Protein 2O30 (pdb70)

Structure (mmCIF, N/CA/C/O backbone):
data_2O30
#
_entry.id   2O30
#
_cell.length_a   30.980
_cell.length_b   44.171
_cell.length_c   67.721
_cell.angle_alpha   90.00
_cell.angle_beta   90.08
_cell.angle_gamma   90.00
#
_symmetry.space_group_name_H-M   'P 1 21 1'
#
loop_
_entity.id
_entity.type
_entity.pdbx_description
1 polymer 'NUCLEAR MOVEMENT PROTEIN'
2 non-polymer 2,3-DIHYDROXY-1,4-DITHIOBUTANE
3 water water
#
loop_
_atom_site.group_PDB
_atom_site.id
_atom_site.type_symbol
_atom_site.label_atom_id
_atom_site.label_alt_id
_atom_site.label_comp_id
_atom_site.label_asym_id
_atom_site.label_entity_id
_atom_site.label_seq_id
_atom_site.pdbx_PDB_ins_code
_atom_site.Cartn_x
_atom_site.Cartn_y
_atom_site.Cartn_z
_atom_site.occupancy
_atom_site.B_iso_or_equiv
_atom_site.auth_seq_id
_atom_site.auth_comp_id
_atom_site.auth_asym_id
_atom_site.auth_atom_id
_atom_site.pdbx_PDB_model_num
ATOM 1 N N . ALA A 1 5 ? 6.847 3.344 28.885 1.00 30.12 5 ALA A N 1
ATOM 2 C CA . ALA A 1 5 ? 7.390 2.414 29.943 1.00 29.27 5 ALA A CA 1
ATOM 3 C C . ALA A 1 5 ? 7.831 3.207 31.169 1.00 28.89 5 ALA A C 1
ATOM 4 O O . ALA A 1 5 ? 8.603 4.157 31.048 1.00 29.61 5 ALA A O 1
ATOM 6 N N . LYS A 1 6 ? 7.328 2.825 32.343 1.00 26.57 6 LYS A N 1
ATOM 7 C CA . LYS A 1 6 ? 7.615 3.574 33.572 1.00 25.35 6 LYS A CA 1
ATOM 8 C C . LYS A 1 6 ? 8.760 2.941 34.374 1.00 24.51 6 LYS A C 1
ATOM 9 O O . LYS A 1 6 ? 9.308 3.571 35.283 1.00 23.12 6 LYS A O 1
ATOM 15 N N . TYR A 1 7 ? 9.128 1.705 34.023 1.00 23.12 7 TYR A N 1
ATOM 16 C CA . TYR A 1 7 ? 10.213 0.989 34.721 1.00 22.01 7 TYR A CA 1
ATOM 17 C C . TYR A 1 7 ? 10.783 -0.076 33.791 1.00 21.25 7 TYR A C 1
ATOM 18 O O . TYR A 1 7 ? 10.206 -0.358 32.740 1.00 21.29 7 TYR A O 1
ATOM 27 N N . THR A 1 8 ? 11.926 -0.623 34.178 1.00 20.57 8 THR A N 1
ATOM 28 C CA . THR A 1 8 ? 12.442 -1.842 33.541 1.00 20.07 8 THR A CA 1
ATOM 29 C C . THR A 1 8 ? 12.720 -2.846 34.627 1.00 19.43 8 THR A C 1
ATOM 30 O O . THR A 1 8 ? 12.725 -2.522 35.807 1.00 18.45 8 THR A O 1
ATOM 34 N N . TRP A 1 9 ? 12.958 -4.087 34.231 1.00 19.88 9 TRP A N 1
ATOM 35 C CA . TRP A 1 9 ? 13.293 -5.067 35.238 1.00 19.67 9 TRP A CA 1
ATOM 36 C C . TRP A 1 9 ? 14.187 -6.140 34.640 1.00 20.81 9 TRP A C 1
ATOM 37 O O . TRP A 1 9 ? 14.258 -6.303 33.418 1.00 20.16 9 TRP A O 1
ATOM 48 N N . ASP A 1 10 ? 14.843 -6.874 35.525 1.00 20.37 10 ASP A N 1
ATOM 49 C CA . ASP A 1 10 ? 15.691 -7.994 35.121 1.00 21.69 10 ASP A CA 1
ATOM 50 C C . ASP A 1 10 ? 15.700 -8.991 36.263 1.00 21.43 10 ASP A C 1
ATOM 51 O O . ASP A 1 10 ? 15.074 -8.764 37.294 1.00 20.27 10 ASP A O 1
ATOM 56 N N . GLN A 1 11 ? 16.381 -10.115 36.057 1.00 21.82 11 GLN A N 1
ATOM 57 C CA . GLN A 1 11 ? 16.320 -11.184 37.050 1.00 22.40 11 GLN A CA 1
ATOM 58 C C . GLN A 1 11 ? 17.601 -12.012 37.088 1.00 23.10 11 GLN A C 1
ATOM 59 O O . GLN A 1 11 ? 18.305 -12.136 36.077 1.00 24.15 11 GLN A O 1
ATOM 65 N N . GLU A 1 12 ? 17.884 -12.533 38.274 1.00 23.62 12 GLU A N 1
ATOM 66 C CA . GLU A 1 12 ? 18.833 -13.616 38.489 1.00 24.74 12 GLU A CA 1
ATOM 67 C C . GLU A 1 12 ? 17.961 -14.815 38.796 1.00 23.66 12 GLU A C 1
ATOM 68 O O . GLU A 1 12 ? 16.753 -14.675 39.028 1.00 22.95 12 GLU A O 1
ATOM 74 N N . LEU A 1 13 ? 18.556 -16.005 38.853 1.00 24.13 13 LEU A N 1
ATOM 75 C CA . LEU A 1 13 ? 17.735 -17.177 39.193 1.00 24.11 13 LEU A CA 1
ATOM 76 C C . LEU A 1 13 ? 16.926 -17.006 40.480 1.00 23.58 13 LEU A C 1
ATOM 77 O O . LEU A 1 13 ? 15.786 -17.447 40.555 1.00 23.82 13 LEU A O 1
ATOM 82 N N . ASN A 1 14 ? 17.494 -16.303 41.464 1.00 23.83 14 ASN A N 1
ATOM 83 C CA . ASN A 1 14 ? 16.888 -16.168 42.779 1.00 23.80 14 ASN A CA 1
ATOM 84 C C . ASN A 1 14 ? 16.423 -14.743 43.136 1.00 23.47 14 ASN A C 1
ATOM 85 O O . ASN A 1 14 ? 16.009 -14.517 44.266 1.00 23.41 14 ASN A O 1
ATOM 90 N N . GLU A 1 15 ? 16.475 -13.810 42.177 1.00 22.88 15 GLU A N 1
ATOM 91 C CA . GLU A 1 15 ? 16.234 -12.380 42.507 1.00 23.14 15 GLU A CA 1
ATOM 92 C C . GLU A 1 15 ? 15.539 -11.633 41.370 1.00 21.28 15 GLU A C 1
ATOM 93 O O . GLU A 1 15 ? 15.720 -11.944 40.185 1.00 19.88 15 GLU A O 1
ATOM 99 N N . ILE A 1 16 ? 14.732 -10.650 41.754 1.00 19.61 16 ILE A N 1
ATOM 100 C CA . ILE A 1 16 ? 14.097 -9.742 40.795 1.00 19.43 16 ILE A CA 1
ATOM 101 C C . ILE A 1 16 ? 14.678 -8.334 41.043 1.00 19.44 16 ILE A C 1
ATOM 102 O O . ILE A 1 16 ? 14.803 -7.947 42.191 1.00 19.14 16 ILE A O 1
ATOM 107 N N . ASN A 1 17 ? 15.016 -7.614 39.966 1.00 19.29 17 ASN A N 1
ATOM 108 C CA . ASN A 1 17 ? 15.504 -6.232 40.050 1.00 20.00 17 ASN A CA 1
ATOM 109 C C . ASN A 1 17 ? 14.610 -5.336 39.217 1.00 19.75 17 ASN A C 1
ATOM 110 O O . ASN A 1 17 ? 14.258 -5.688 38.085 1.00 18.92 17 ASN A O 1
ATOM 115 N N . ILE A 1 18 ? 14.224 -4.191 39.782 1.00 18.82 18 ILE A N 1
ATOM 116 C CA . ILE A 1 18 ? 13.369 -3.235 39.068 1.00 19.18 18 ILE A CA 1
ATOM 117 C C . ILE A 1 18 ? 14.095 -1.889 39.097 1.00 19.19 18 ILE A C 1
ATOM 118 O O . ILE A 1 18 ? 14.687 -1.539 40.113 1.00 18.34 1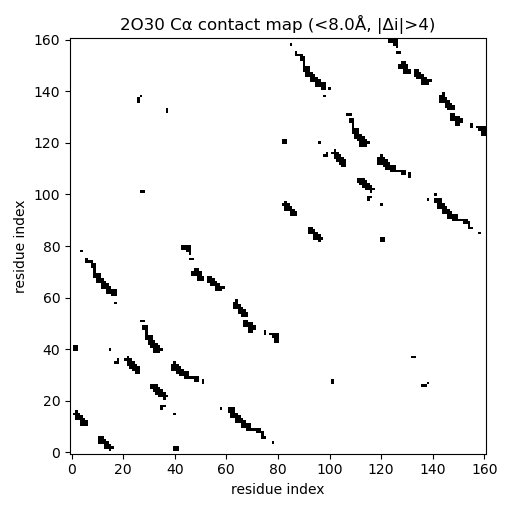8 ILE A O 1
ATOM 123 N N . GLN A 1 19 ? 14.070 -1.197 37.969 1.00 18.35 19 GLN A N 1
ATOM 124 C CA . GLN A 1 19 ? 14.719 0.127 37.857 1.00 19.55 19 GLN A CA 1
ATOM 125 C C . GLN A 1 19 ? 13.729 1.153 37.335 1.00 19.28 19 GLN A C 1
ATOM 126 O O . GLN A 1 19 ? 12.876 0.857 36.487 1.00 19.12 19 GLN A O 1
ATOM 132 N N . PHE A 1 20 ? 13.829 2.382 37.841 1.00 18.82 20 PHE A N 1
ATOM 133 C CA . PHE A 1 20 ? 13.014 3.466 37.291 1.00 19.62 20 PHE A CA 1
ATOM 134 C C . PHE A 1 20 ? 13.711 4.785 37.590 1.00 19.60 20 PHE A C 1
ATOM 135 O O . PHE A 1 20 ? 14.521 4.854 38.507 1.00 19.76 20 PHE A O 1
ATOM 143 N N . PRO A 1 21 ? 13.426 5.825 36.778 1.00 20.73 21 PRO A N 1
ATOM 144 C CA . PRO A 1 21 ? 14.138 7.096 36.943 1.00 21.92 21 PRO A CA 1
ATOM 145 C C . PRO A 1 21 ? 13.577 7.972 38.063 1.00 23.53 21 PRO A C 1
ATOM 146 O O . PRO A 1 21 ? 12.366 7.950 38.307 1.00 23.75 21 PRO A O 1
ATOM 150 N N . VAL A 1 22 ? 14.460 8.711 38.744 1.00 25.69 22 VAL A N 1
ATOM 151 C CA . VAL A 1 22 ? 14.055 9.564 39.877 1.00 29.86 22 VAL A CA 1
ATOM 152 C C . VAL A 1 22 ? 13.480 10.843 39.311 1.00 32.08 22 VAL A C 1
ATOM 153 O O . VAL A 1 22 ? 14.109 11.438 38.435 1.00 32.80 22 VAL A O 1
ATOM 157 N N . THR A 1 23 ? 12.326 11.262 39.844 1.00 34.92 23 THR A N 1
ATOM 158 C CA . THR A 1 23 ? 11.589 12.489 39.452 1.00 37.73 23 THR A CA 1
ATOM 159 C C . THR A 1 23 ? 11.528 12.705 37.940 1.00 38.95 23 THR A C 1
ATOM 160 O O . THR A 1 23 ? 12.562 12.708 37.254 1.00 40.79 23 THR A O 1
ATOM 164 N N . ASP A 1 27 ? 13.307 14.440 46.670 1.00 54.39 27 ASP A N 1
ATOM 165 C CA . ASP A 1 27 ? 13.495 14.268 48.107 1.00 53.85 27 ASP A CA 1
ATOM 166 C C . ASP A 1 27 ? 12.221 14.564 48.895 1.00 53.03 27 ASP A C 1
ATOM 167 O O . ASP A 1 27 ? 11.398 15.373 48.461 1.00 53.24 27 ASP A O 1
ATOM 172 N N . SER A 1 28 ? 12.029 13.897 50.034 1.00 51.75 28 SER A N 1
ATOM 173 C CA . SER A 1 28 ? 12.813 12.732 50.458 1.00 49.96 28 SER A CA 1
ATOM 174 C C . SER A 1 28 ? 11.807 11.650 50.862 1.00 48.80 28 SER A C 1
ATOM 175 O O . SER A 1 28 ? 12.165 10.606 51.419 1.00 48.76 28 SER A O 1
ATOM 178 N N . SER A 1 29 ? 10.539 11.949 50.585 1.00 46.57 29 SER A N 1
ATOM 179 C CA . SER A 1 29 ? 9.422 11.028 50.742 1.00 44.81 29 SER A CA 1
ATOM 180 C C . SER A 1 29 ? 8.796 10.805 49.363 1.00 42.67 29 SER A C 1
ATOM 181 O O . SER A 1 29 ? 7.661 10.319 49.238 1.00 42.76 29 SER A O 1
ATOM 184 N N . ALA A 1 30 ? 9.559 11.160 48.330 1.00 39.49 30 ALA A N 1
ATOM 185 C CA . ALA A 1 30 ? 9.124 11.036 46.952 1.00 36.31 30 ALA A CA 1
ATOM 186 C C . ALA A 1 30 ? 8.936 9.573 46.551 1.00 34.13 30 ALA A C 1
ATOM 187 O O . ALA A 1 30 ? 8.015 9.266 45.807 1.00 33.69 30 ALA A O 1
ATOM 189 N N . ILE A 1 31 ? 9.804 8.694 47.043 1.00 31.63 31 ILE A N 1
ATOM 190 C CA . ILE A 1 31 ? 9.804 7.290 46.621 1.00 29.90 31 ILE A CA 1
ATOM 191 C C . ILE A 1 31 ? 9.050 6.449 47.636 1.00 28.53 31 ILE A C 1
ATOM 192 O O . ILE A 1 31 ? 9.460 6.333 48.790 1.00 28.64 31 ILE A O 1
ATOM 197 N N . LYS A 1 32 ? 7.935 5.876 47.198 1.00 26.18 32 LYS A N 1
ATOM 198 C CA . LYS A 1 32 ? 7.110 5.065 48.077 1.00 26.10 32 LYS A CA 1
ATOM 199 C C . LYS A 1 32 ? 7.011 3.660 47.501 1.00 25.41 32 LYS A C 1
ATOM 200 O O . LYS A 1 32 ? 6.544 3.492 46.392 1.00 25.99 32 LYS A O 1
ATOM 206 N N . ILE A 1 33 ? 7.458 2.666 48.264 1.00 25.34 33 ILE A N 1
ATOM 207 C CA . ILE A 1 33 ? 7.466 1.264 47.800 1.00 25.74 33 ILE A CA 1
ATOM 208 C C . ILE A 1 33 ? 6.841 0.386 48.889 1.00 25.61 33 ILE A C 1
ATOM 209 O O . ILE A 1 33 ? 7.242 0.453 50.057 1.00 25.68 33 ILE A O 1
ATOM 214 N N . ARG A 1 34 ? 5.842 -0.402 48.505 1.00 24.70 34 ARG A N 1
ATOM 215 C CA . ARG A 1 34 ? 5.196 -1.360 49.414 1.00 24.94 34 ARG A CA 1
ATOM 216 C C . ARG A 1 34 ? 4.984 -2.688 48.684 1.00 25.11 34 ARG A C 1
ATOM 217 O O . ARG A 1 34 ? 4.470 -2.694 47.574 1.00 24.28 34 ARG A O 1
ATOM 233 N N . VAL A 1 36 ? 3.081 -6.380 49.738 1.00 26.49 36 VAL A N 1
ATOM 234 C CA . VAL A 1 36 ? 2.358 -7.235 50.676 1.00 27.47 36 VAL A CA 1
ATOM 235 C C . VAL A 1 36 ? 1.948 -8.481 49.898 1.00 27.07 36 VAL A C 1
ATOM 236 O O . VAL A 1 36 ? 1.190 -8.392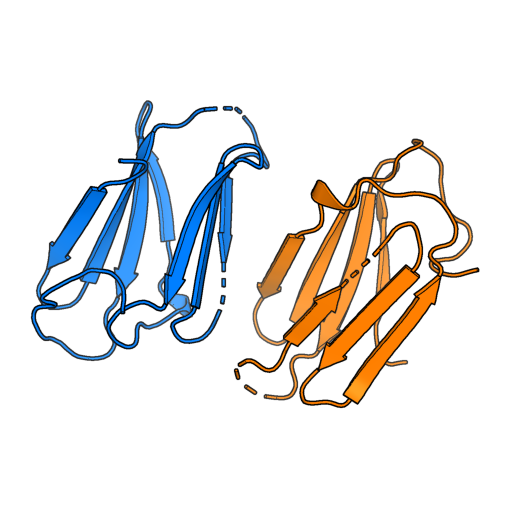 48.918 1.00 26.35 36 VAL A O 1
ATOM 240 N N . GLY A 1 37 ? 2.444 -9.627 50.342 1.00 27.07 37 GLY A N 1
ATOM 241 C CA . GLY A 1 37 ? 2.285 -10.859 49.571 1.00 28.02 37 GLY A CA 1
ATOM 242 C C . GLY A 1 37 ? 2.951 -10.654 48.218 1.00 28.42 37 GLY A C 1
ATOM 243 O O . GLY A 1 37 ? 4.147 -10.335 48.151 1.00 28.74 37 GLY A O 1
ATOM 244 N N . LYS A 1 38 ? 2.173 -10.808 47.147 1.00 28.37 38 LYS A N 1
ATOM 245 C CA . LYS A 1 38 ? 2.683 -10.599 45.785 1.00 28.68 38 LYS A CA 1
ATOM 246 C C . LYS A 1 38 ? 2.331 -9.225 45.243 1.00 28.84 38 LYS A C 1
ATOM 247 O O . LYS A 1 38 ? 2.795 -8.854 44.169 1.00 28.12 38 LYS A O 1
ATOM 253 N N . LYS A 1 39 ? 1.504 -8.485 45.987 1.00 28.99 39 LYS A N 1
ATOM 254 C CA . LYS A 1 39 ? 1.034 -7.158 45.590 1.00 29.24 39 LYS A CA 1
ATOM 255 C C . LYS A 1 39 ? 2.171 -6.162 45.727 1.00 28.16 39 LYS A C 1
ATOM 256 O O . LYS A 1 39 ? 2.848 -6.112 46.748 1.00 27.77 39 LYS A O 1
ATOM 262 N N . ILE A 1 40 ? 2.387 -5.375 44.686 1.00 27.28 40 ILE A N 1
ATOM 263 C CA . ILE A 1 40 ? 3.468 -4.410 44.686 1.00 27.02 40 ILE A CA 1
ATOM 264 C C . ILE A 1 40 ? 2.926 -3.039 44.259 1.00 26.38 40 ILE A C 1
ATOM 265 O O . ILE A 1 40 ? 2.162 -2.921 43.312 1.00 25.70 40 ILE A O 1
ATOM 270 N N . CYS A 1 41 ? 3.302 -2.020 45.021 1.00 26.71 41 CYS A N 1
ATOM 271 C CA . CYS A 1 41 ? 2.955 -0.637 44.729 1.00 26.49 41 CYS A CA 1
ATOM 272 C C . CYS A 1 41 ? 4.233 0.187 44.801 1.00 25.76 41 CYS A C 1
ATOM 273 O O . CYS A 1 41 ? 4.914 0.193 45.830 1.00 25.24 41 CYS A O 1
ATOM 276 N N . VAL A 1 42 ? 4.571 0.861 43.705 1.00 24.70 42 VAL A N 1
ATOM 277 C CA . VAL A 1 42 ? 5.727 1.754 43.674 1.00 24.99 42 VAL A CA 1
ATOM 278 C C . VAL A 1 42 ? 5.234 3.099 43.155 1.00 24.87 42 VAL A C 1
ATOM 279 O O . VAL A 1 42 ? 4.645 3.176 42.088 1.00 23.23 42 VAL A O 1
ATOM 283 N N . LYS A 1 43 ? 5.469 4.148 43.923 1.00 25.33 43 LYS A N 1
ATOM 284 C CA . LYS A 1 43 ? 5.082 5.485 43.484 1.00 26.55 43 LYS A CA 1
ATOM 285 C C . LYS A 1 43 ? 6.272 6.419 43.536 1.00 26.95 43 LYS A C 1
ATOM 286 O O . LYS A 1 43 ? 7.159 6.251 44.353 1.00 25.94 43 LYS A O 1
ATOM 292 N N . ASN A 1 44 ? 6.289 7.395 42.640 1.00 27.95 44 ASN A N 1
ATOM 293 C CA . ASN A 1 44 ? 7.371 8.352 42.600 1.00 30.20 44 ASN A CA 1
ATOM 294 C C . ASN A 1 44 ? 6.740 9.733 42.509 1.00 31.52 44 ASN A C 1
ATOM 295 O O . ASN A 1 44 ? 6.094 10.053 41.510 1.00 31.95 44 ASN A O 1
ATOM 300 N N . GLN A 1 45 ? 6.890 10.512 43.580 1.00 33.51 45 GLN A N 1
ATOM 301 C CA . GLN A 1 45 ? 6.254 11.823 43.696 1.00 35.10 45 GLN A CA 1
ATOM 302 C C . GLN A 1 45 ? 4.758 11.726 43.427 1.00 34.91 45 GLN A C 1
ATOM 303 O O . GLN A 1 45 ? 4.205 12.546 42.692 1.00 36.09 45 GLN A O 1
ATOM 309 N N . GLY A 1 46 ? 4.115 10.709 43.992 1.00 34.86 46 GLY A N 1
ATOM 310 C CA . GLY A 1 46 ? 2.681 10.508 43.804 1.00 35.10 46 GLY A CA 1
ATOM 311 C C . GLY A 1 46 ? 2.259 9.818 42.512 1.00 34.85 46 GLY A C 1
ATOM 312 O O . GLY A 1 46 ? 1.137 9.319 42.430 1.00 35.70 46 GLY A O 1
ATOM 313 N N . GLU A 1 47 ? 3.140 9.788 41.508 1.00 34.28 47 GLU A N 1
ATOM 314 C CA . GLU A 1 47 ? 2.870 9.106 40.234 1.00 34.36 47 GLU A CA 1
ATOM 315 C C . GLU A 1 47 ? 3.121 7.600 40.374 1.00 32.61 47 GLU A C 1
ATOM 316 O O . GLU A 1 47 ? 4.155 7.188 40.895 1.00 31.60 47 GLU A O 1
ATOM 322 N N . ILE A 1 48 ? 2.168 6.790 39.932 1.00 31.28 48 ILE A N 1
ATOM 323 C CA . ILE A 1 48 ? 2.336 5.344 40.016 1.00 30.80 48 ILE A CA 1
ATOM 324 C C . ILE A 1 48 ? 3.396 4.895 39.006 1.00 29.71 48 ILE A C 1
ATOM 325 O O . ILE A 1 48 ? 3.347 5.258 37.822 1.00 29.62 48 ILE A O 1
ATOM 330 N N . VAL A 1 49 ? 4.370 4.133 39.499 1.00 28.05 49 VAL A N 1
ATOM 331 C CA . VAL A 1 49 ? 5.369 3.489 38.661 1.00 26.91 49 VAL A CA 1
ATOM 332 C C . VAL A 1 49 ? 4.885 2.063 38.382 1.00 27.09 49 VAL A C 1
ATOM 333 O O . VAL A 1 49 ? 4.840 1.633 37.222 1.00 26.93 49 VAL A O 1
ATOM 337 N N . ILE A 1 50 ? 4.559 1.331 39.450 1.00 26.40 50 ILE A N 1
ATOM 338 C CA . ILE A 1 50 ? 3.975 -0.015 39.336 1.00 27.27 50 ILE A CA 1
ATOM 339 C C . ILE A 1 50 ? 2.840 -0.159 40.333 1.00 27.81 50 ILE A C 1
ATOM 340 O O . ILE A 1 50 ? 2.948 0.294 41.477 1.00 27.56 50 ILE A O 1
ATOM 345 N N . ASP A 1 51 ? 1.768 -0.812 39.896 1.00 28.97 51 ASP A N 1
ATOM 346 C CA . ASP A 1 51 ? 0.648 -1.156 40.751 1.00 29.90 51 ASP A CA 1
ATOM 347 C C . ASP A 1 51 ? 0.118 -2.481 40.226 1.00 30.22 51 ASP A C 1
ATOM 348 O O . ASP A 1 51 ? -0.680 -2.502 39.288 1.00 30.64 51 ASP A O 1
ATOM 353 N N . GLY A 1 52 ? 0.579 -3.576 40.802 1.00 29.81 52 GLY A N 1
ATOM 354 C CA . GLY A 1 52 ? 0.161 -4.880 40.302 1.00 30.28 52 GLY A CA 1
ATOM 355 C C . GLY A 1 52 ? 0.505 -6.014 41.222 1.00 30.42 52 GLY A C 1
ATOM 356 O O . GLY A 1 52 ? 0.671 -5.831 42.430 1.00 30.19 52 GLY A O 1
ATOM 357 N N . GLU A 1 53 ? 0.607 -7.205 40.640 1.00 29.89 53 GLU A N 1
ATOM 358 C CA . GLU A 1 53 ? 0.896 -8.395 41.398 1.00 29.80 53 GLU A CA 1
ATOM 359 C C . GLU A 1 53 ? 2.051 -9.089 40.711 1.00 28.62 53 GLU A C 1
ATOM 360 O O . GLU A 1 53 ? 2.013 -9.291 39.499 1.00 27.75 53 GLU A O 1
ATOM 366 N N . LEU A 1 54 ? 3.077 -9.430 41.485 1.00 27.38 54 LEU A N 1
ATOM 367 C CA . LEU A 1 54 ? 4.258 -10.083 40.946 1.00 26.78 54 LEU A CA 1
ATOM 368 C C . LEU A 1 54 ? 3.854 -11.469 40.457 1.00 26.52 54 LEU A C 1
ATOM 369 O O . LEU A 1 54 ? 2.923 -12.060 40.996 1.00 26.98 54 LEU A O 1
ATOM 374 N N . LEU A 1 55 ? 4.554 -11.973 39.448 1.00 25.67 55 LEU A N 1
ATOM 375 C CA . LEU A 1 55 ? 4.208 -13.269 38.856 1.00 26.21 55 LEU A CA 1
ATOM 376 C C . LEU A 1 55 ? 4.281 -14.427 39.859 1.00 26.72 55 LEU A C 1
ATOM 377 O O . LEU A 1 55 ? 3.422 -15.337 39.846 1.00 27.37 55 LEU A O 1
ATOM 382 N N . HIS A 1 56 ? 5.306 -14.418 40.709 1.00 27.08 56 HIS A N 1
ATOM 383 C CA . HIS A 1 56 ? 5.486 -15.447 41.735 1.00 27.60 56 HIS A CA 1
ATOM 384 C C . HIS A 1 56 ? 5.854 -14.820 43.075 1.00 27.70 56 HIS A C 1
ATOM 385 O O . HIS A 1 56 ? 6.133 -13.614 43.162 1.00 27.11 56 HIS A O 1
ATOM 392 N N . GLU A 1 57 ? 5.876 -15.652 44.109 1.00 28.12 57 GLU A N 1
ATOM 393 C CA . GLU A 1 57 ? 6.158 -15.199 45.460 1.00 28.96 57 GLU A CA 1
ATOM 394 C C . GLU A 1 57 ? 7.596 -14.727 45.667 1.00 27.49 57 GLU A C 1
ATOM 395 O O . GLU A 1 57 ? 8.559 -15.275 45.102 1.00 26.55 57 GLU A O 1
ATOM 401 N N . VAL A 1 58 ? 7.721 -13.659 46.462 1.00 27.47 58 VAL A N 1
ATOM 402 C CA . VAL A 1 58 ? 9.032 -13.168 46.877 1.00 26.58 58 VAL A CA 1
ATOM 403 C C . VAL A 1 58 ? 9.126 -13.097 48.400 1.00 26.90 58 VAL A C 1
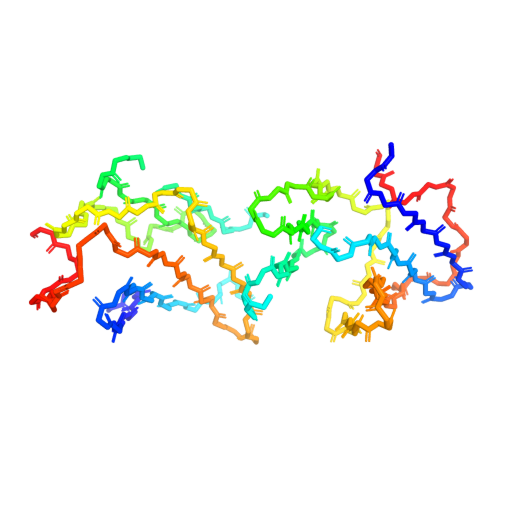ATOM 404 O O . VAL A 1 58 ? 8.105 -13.119 49.093 1.00 28.36 58 VAL A O 1
ATOM 408 N N . ASP A 1 59 ? 10.351 -13.041 48.906 1.00 26.46 59 ASP A N 1
ATOM 409 C CA . ASP A 1 59 ? 10.583 -12.800 50.319 1.00 27.40 59 ASP A CA 1
ATOM 410 C C . ASP A 1 59 ? 10.446 -11.290 50.574 1.00 27.02 59 ASP A C 1
ATOM 411 O O . ASP A 1 59 ? 11.393 -10.544 50.377 1.0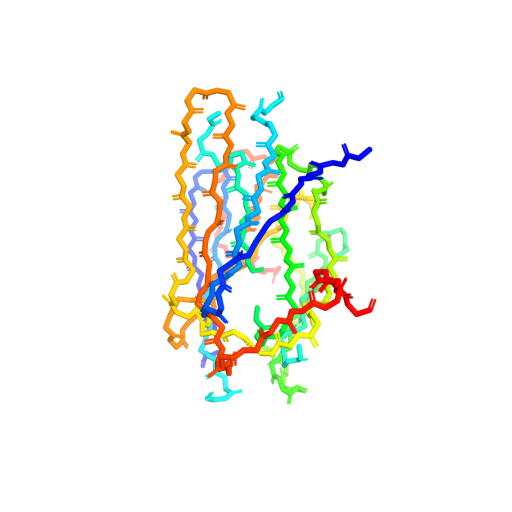0 26.79 59 ASP A O 1
ATOM 416 N N . VAL A 1 60 ? 9.268 -10.849 50.995 1.00 27.32 60 VAL A N 1
ATOM 417 C CA . VAL A 1 60 ? 9.008 -9.405 51.117 1.00 28.18 60 VAL A CA 1
ATOM 418 C C . VAL A 1 60 ? 10.001 -8.717 52.068 1.00 28.21 60 VAL A C 1
ATOM 419 O O . VAL A 1 60 ? 10.405 -7.566 51.829 1.00 28.29 60 VAL A O 1
ATOM 423 N N . SER A 1 61 ? 10.437 -9.434 53.105 1.00 28.17 61 SER A N 1
ATOM 424 C CA . SER A 1 61 ? 11.448 -8.904 54.041 1.00 28.35 61 SER A CA 1
ATOM 425 C C . SER A 1 61 ? 12.807 -8.565 53.398 1.00 27.57 61 SER A C 1
ATOM 426 O O . SER A 1 61 ? 13.570 -7.756 53.934 1.00 27.85 61 SER A O 1
ATOM 429 N N . SER A 1 62 ? 13.097 -9.164 52.244 1.00 25.92 62 SER A N 1
ATOM 430 C CA . SER A 1 62 ? 14.381 -8.979 51.576 1.00 24.28 62 SER A CA 1
ATOM 431 C C . SER A 1 62 ? 14.393 -7.735 50.685 1.00 23.14 62 SER A C 1
ATOM 432 O O . SER A 1 62 ? 15.451 -7.369 50.141 1.00 23.94 62 SER A O 1
ATOM 435 N N . LEU A 1 63 ? 13.223 -7.132 50.520 1.00 22.15 63 LEU A N 1
ATOM 436 C CA . LEU A 1 63 ? 13.043 -5.941 49.657 1.00 22.66 63 LEU A CA 1
ATOM 437 C C . LEU A 1 63 ? 14.017 -4.832 50.036 1.00 22.90 63 LEU A C 1
ATOM 438 O O . LEU A 1 63 ? 14.132 -4.476 51.206 1.00 23.17 63 LEU A O 1
ATOM 443 N N . TRP A 1 64 ? 14.743 -4.316 49.052 1.00 22.57 64 TRP A N 1
ATOM 444 C CA . TRP A 1 64 ? 15.713 -3.250 49.305 1.00 21.75 64 TRP A CA 1
ATOM 445 C C . TRP A 1 64 ? 15.718 -2.343 48.088 1.00 21.82 64 TRP A C 1
ATOM 446 O O . TRP A 1 64 ? 15.423 -2.764 46.986 1.00 21.22 64 TRP A O 1
ATOM 457 N N . TRP A 1 65 ? 16.036 -1.080 48.299 1.00 20.78 65 TRP A N 1
ATOM 458 C CA . TRP A 1 65 ? 16.192 -0.173 47.173 1.00 22.13 65 TRP A CA 1
ATOM 459 C C . TRP A 1 65 ? 17.196 0.897 47.530 1.00 23.14 65 TRP A C 1
ATOM 460 O O . TRP A 1 65 ? 17.430 1.168 48.706 1.00 24.16 65 TRP A O 1
ATOM 471 N N . VAL A 1 66 ? 17.815 1.460 46.502 1.00 24.26 66 VAL A N 1
ATOM 472 C CA . VAL A 1 66 ? 18.750 2.577 46.660 1.00 25.01 66 VAL A CA 1
ATOM 473 C C . VAL A 1 66 ? 18.653 3.450 45.428 1.00 24.95 66 VAL A C 1
ATOM 474 O O . VAL A 1 66 ? 18.123 3.020 44.406 1.00 24.31 66 VAL A O 1
ATOM 478 N N . ILE A 1 67 ? 19.158 4.680 45.528 1.00 24.92 67 ILE A N 1
ATOM 479 C CA . ILE A 1 67 ? 19.239 5.569 44.369 1.00 26.13 67 ILE A CA 1
ATOM 480 C C . ILE A 1 67 ? 20.687 5.585 43.876 1.00 26.75 67 ILE A C 1
ATOM 481 O O . ILE A 1 67 ? 21.614 5.874 44.650 1.00 26.71 67 ILE A O 1
ATOM 486 N N . ASN A 1 68 ? 20.878 5.257 42.604 1.00 27.70 68 ASN A N 1
ATOM 487 C CA . ASN A 1 68 ? 22.173 5.367 41.919 1.00 29.03 68 ASN A CA 1
ATOM 488 C C . ASN A 1 68 ? 22.082 6.449 40.847 1.00 28.43 68 ASN A C 1
ATOM 489 O O . ASN A 1 68 ? 21.494 6.232 39.795 1.00 28.99 68 ASN A O 1
ATOM 494 N N . GLY A 1 69 ? 22.653 7.626 41.111 1.00 28.22 69 GLY A N 1
ATOM 495 C CA . GLY A 1 69 ? 22.437 8.765 40.216 1.00 27.44 69 GLY A CA 1
ATOM 496 C C . GLY A 1 69 ? 20.961 9.075 40.028 1.00 26.86 69 GLY A C 1
ATOM 497 O O . GLY A 1 69 ? 20.250 9.333 41.000 1.00 26.54 69 GLY A O 1
ATOM 498 N N . ASP A 1 70 ? 20.498 9.050 38.772 1.00 25.99 70 ASP A N 1
ATOM 499 C CA . ASP A 1 70 ? 19.111 9.373 38.446 1.00 26.29 70 ASP A CA 1
ATOM 500 C C . ASP A 1 70 ? 18.220 8.124 38.427 1.00 24.94 70 ASP A C 1
ATOM 501 O O . ASP A 1 70 ? 17.086 8.193 37.978 1.00 25.06 70 ASP A O 1
ATOM 506 N N . VAL A 1 71 ? 18.730 6.994 38.902 1.00 23.67 71 VAL A N 1
ATOM 507 C CA . VAL A 1 71 ? 17.968 5.735 38.774 1.00 23.39 71 VAL A CA 1
ATOM 508 C C . VAL A 1 71 ? 17.792 5.036 40.117 1.00 22.77 71 VAL A C 1
ATOM 509 O O . VAL A 1 71 ? 18.751 4.892 40.886 1.00 23.91 71 VAL A O 1
ATOM 513 N N . VAL A 1 72 ? 16.562 4.627 40.397 1.00 21.28 72 VAL A N 1
ATOM 514 C CA . VAL A 1 72 ? 16.257 3.857 41.599 1.00 20.41 72 VAL A CA 1
ATOM 515 C C . VAL A 1 72 ? 16.418 2.390 41.239 1.00 21.04 72 VAL A C 1
ATOM 516 O O . VAL A 1 72 ? 15.879 1.942 40.224 1.00 19.89 72 VAL A O 1
ATOM 520 N N . ASP A 1 73 ? 17.160 1.659 42.065 1.00 21.07 73 ASP A N 1
ATOM 521 C CA . ASP A 1 73 ? 17.314 0.211 41.867 1.00 22.29 73 ASP A CA 1
ATOM 522 C C . ASP A 1 73 ? 16.626 -0.518 43.027 1.00 21.52 73 ASP A C 1
ATOM 523 O O . ASP A 1 73 ? 16.934 -0.268 44.183 1.00 20.58 73 ASP A O 1
ATOM 528 N N . VAL A 1 74 ? 15.669 -1.385 42.704 1.00 20.53 74 VAL A N 1
ATOM 529 C CA . VAL A 1 74 ? 14.903 -2.145 43.706 1.00 20.08 74 VAL A CA 1
ATOM 530 C C . VAL A 1 74 ? 15.273 -3.618 43.515 1.00 20.24 74 VAL A C 1
ATOM 531 O O . VAL A 1 74 ? 15.417 -4.081 42.378 1.00 19.81 74 VAL A O 1
ATOM 535 N N . ASN A 1 75 ? 15.475 -4.332 44.621 1.00 19.91 75 ASN A N 1
ATOM 536 C CA . ASN A 1 75 ? 15.859 -5.748 44.561 1.00 21.40 75 ASN A CA 1
ATOM 537 C C . ASN A 1 75 ? 14.994 -6.498 45.578 1.00 20.37 75 ASN A C 1
ATOM 538 O O . ASN A 1 75 ? 14.727 -5.988 46.664 1.00 19.46 75 ASN A O 1
ATOM 543 N N . VAL A 1 76 ? 14.531 -7.700 45.217 1.00 19.28 76 VAL A N 1
ATOM 544 C CA . VAL A 1 76 ? 13.825 -8.561 46.168 1.00 19.99 76 VAL A CA 1
ATOM 545 C C . VAL A 1 76 ? 14.150 -10.005 45.795 1.00 20.66 76 VAL A C 1
ATOM 546 O O . VAL A 1 76 ? 14.333 -10.317 44.605 1.00 20.29 76 VAL A O 1
ATOM 550 N N . THR A 1 77 ? 14.240 -10.863 46.815 1.00 20.89 77 THR A N 1
ATOM 551 C CA . THR A 1 77 ? 14.647 -12.261 46.589 1.00 22.65 77 THR A CA 1
ATOM 552 C C . THR A 1 77 ? 13.412 -13.104 46.259 1.00 22.77 77 THR A C 1
ATOM 553 O O . THR A 1 77 ? 12.379 -12.953 46.887 1.00 23.08 77 THR A O 1
ATOM 557 N N . LYS A 1 78 ? 13.528 -13.993 45.267 1.00 23.75 78 LYS A N 1
ATOM 558 C CA . LYS A 1 78 ? 12.441 -14.899 44.913 1.00 24.52 78 LYS A CA 1
ATOM 559 C C . LYS A 1 78 ? 12.308 -15.997 45.967 1.00 25.50 78 LYS A C 1
ATOM 560 O O . LYS A 1 78 ? 13.309 -16.445 46.501 1.00 25.77 78 LYS A O 1
ATOM 566 N N . LYS A 1 79 ? 11.084 -16.433 46.229 1.00 26.74 79 LYS A N 1
ATOM 567 C CA . LYS A 1 79 ? 10.878 -17.582 47.140 1.00 29.31 79 LYS A CA 1
ATOM 568 C C . LYS A 1 79 ? 11.371 -18.879 46.512 1.00 30.05 79 LYS A C 1
ATOM 569 O O . LYS A 1 79 ? 11.956 -19.733 47.196 1.00 30.78 79 LYS A O 1
ATOM 575 N N . ARG A 1 80 ? 11.158 -19.016 45.208 1.00 30.62 80 ARG A N 1
ATOM 576 C CA . ARG A 1 80 ? 11.582 -20.203 44.473 1.00 32.27 80 ARG A CA 1
ATOM 577 C C . ARG A 1 80 ? 12.598 -19.825 43.401 1.00 31.17 80 ARG A C 1
ATOM 578 O O . ARG A 1 80 ? 12.428 -18.801 42.722 1.00 30.83 80 ARG A O 1
ATOM 586 N N . ASN A 1 81 ? 13.652 -20.630 43.246 1.00 30.55 81 ASN A N 1
ATOM 587 C CA . ASN A 1 81 ? 14.688 -20.363 42.243 1.00 30.47 81 ASN A CA 1
ATOM 588 C C . ASN A 1 81 ? 14.277 -20.832 40.843 1.00 30.23 81 ASN A C 1
ATOM 589 O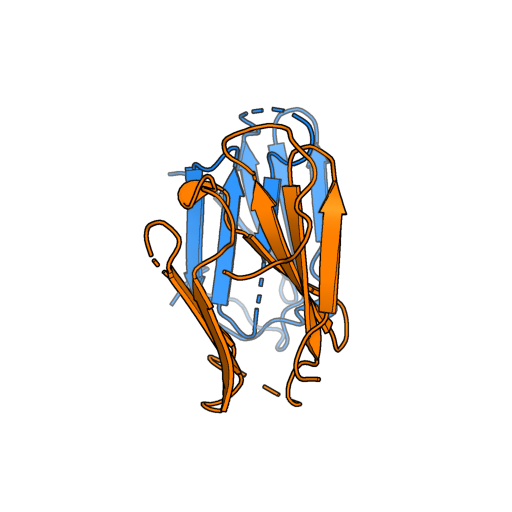 O . ASN A 1 81 ? 14.562 -21.960 40.441 1.00 31.05 81 ASN A O 1
ATOM 594 N N . GLU A 1 82 ? 13.612 -19.956 40.099 1.00 28.93 82 GLU A N 1
ATOM 595 C CA . GLU A 1 82 ? 13.101 -20.285 38.772 1.00 29.18 82 GLU A CA 1
ATOM 596 C C . GLU A 1 82 ? 13.067 -18.996 37.952 1.00 27.32 82 GLU A C 1
ATOM 597 O O . GLU A 1 82 ? 12.893 -17.905 38.515 1.00 26.22 82 GLU A O 1
ATOM 603 N N . TRP A 1 83 ? 13.240 -19.119 36.640 1.00 26.13 83 TRP A N 1
ATOM 604 C CA . TRP A 1 83 ? 13.093 -17.955 35.758 1.00 24.83 83 TRP A CA 1
ATOM 605 C C . TRP A 1 83 ? 11.622 -17.540 35.689 1.00 25.12 83 TRP A C 1
ATOM 606 O O . TRP A 1 83 ? 10.718 -18.385 35.725 1.00 25.93 83 TRP A O 1
ATOM 617 N N . TRP A 1 84 ? 11.381 -16.230 35.616 1.00 24.13 84 TRP A N 1
ATOM 618 C CA . TRP A 1 84 ? 10.032 -15.689 35.441 1.00 24.00 84 TRP A CA 1
ATOM 619 C C . TRP A 1 84 ? 9.886 -15.212 34.006 1.00 24.87 84 TRP A C 1
ATOM 620 O O . TRP A 1 84 ? 10.753 -14.484 33.513 1.00 24.75 84 TRP A O 1
ATOM 631 N N . ASP A 1 85 ? 8.796 -15.614 33.354 1.00 26.14 85 ASP A N 1
ATOM 632 C CA . ASP A 1 85 ? 8.449 -15.136 32.009 1.00 27.79 85 ASP A CA 1
ATOM 633 C C . ASP A 1 85 ? 8.117 -13.638 31.947 1.00 26.97 85 ASP A C 1
ATOM 634 O O . ASP A 1 85 ? 8.349 -12.977 30.923 1.00 26.78 85 ASP A O 1
ATOM 639 N N . SER A 1 86 ? 7.529 -13.121 33.027 1.00 26.56 86 SER A N 1
ATOM 640 C CA . SER A 1 86 ? 7.150 -11.711 33.100 1.00 25.61 86 SER A CA 1
ATOM 641 C C . SER A 1 86 ? 7.310 -11.261 34.552 1.00 25.48 86 SER A C 1
ATOM 642 O O . SER A 1 86 ? 7.424 -12.096 35.451 1.00 24.87 86 SER A O 1
ATOM 645 N N . LEU A 1 87 ? 7.334 -9.948 34.782 1.00 25.33 87 LEU A N 1
ATOM 646 C CA . LEU A 1 87 ? 7.460 -9.433 36.145 1.00 25.50 87 LEU A CA 1
ATOM 647 C C . LEU A 1 87 ? 6.136 -9.583 36.876 1.00 25.71 87 LEU A C 1
ATOM 648 O O . LEU A 1 87 ? 6.106 -9.959 38.046 1.00 25.06 87 LEU A O 1
ATOM 653 N N . LEU A 1 88 ? 5.051 -9.294 36.164 1.00 27.20 88 LEU A N 1
ATOM 654 C CA . LEU A 1 88 ? 3.721 -9.197 36.764 1.00 29.58 88 LEU A CA 1
ATOM 655 C C . LEU A 1 88 ? 2.773 -10.258 36.203 1.00 31.90 88 LEU A C 1
ATOM 656 O O . LEU A 1 88 ? 3.038 -10.844 35.139 1.00 32.71 88 LEU A O 1
ATOM 661 N N . VAL A 1 89 ? 1.687 -10.501 36.933 1.00 33.53 89 VAL A N 1
ATOM 662 C CA . VAL A 1 89 ? 0.657 -11.488 36.556 1.00 35.36 89 VAL A CA 1
ATOM 663 C C . VAL A 1 89 ? 0.045 -11.245 35.176 1.00 36.01 89 VAL A C 1
ATOM 664 O O . VAL A 1 89 ? -0.065 -10.109 34.709 1.00 37.88 89 VAL A O 1
ATOM 668 N N . ALA B 1 5 ? -8.779 -0.607 72.676 1.00 29.55 5 ALA B N 1
ATOM 669 C CA . ALA B 1 5 ? -8.209 0.322 71.631 1.00 29.04 5 ALA B CA 1
ATOM 670 C C . ALA B 1 5 ? -7.710 -0.460 70.419 1.00 28.40 5 ALA B C 1
ATOM 671 O O . ALA B 1 5 ? -6.907 -1.385 70.552 1.00 29.54 5 ALA B O 1
ATOM 673 N N . LYS B 1 6 ? -8.209 -0.104 69.238 1.00 26.59 6 LYS B N 1
ATOM 674 C CA . LYS B 1 6 ? -7.926 -0.863 68.016 1.00 25.02 6 LYS B CA 1
ATOM 675 C C . LYS B 1 6 ? -6.772 -0.245 67.220 1.00 24.12 6 LYS B C 1
ATOM 676 O O . LYS B 1 6 ? -6.254 -0.860 66.293 1.00 23.34 6 LYS B O 1
ATOM 682 N N . TYR B 1 7 ? -6.379 0.974 67.592 1.00 22.85 7 TYR B N 1
ATOM 683 C CA . TYR B 1 7 ? -5.328 1.699 66.869 1.00 21.55 7 TYR B CA 1
ATOM 684 C C . TYR B 1 7 ? -4.767 2.783 67.783 1.00 20.53 7 TYR B C 1
ATOM 685 O O . TYR B 1 7 ? -5.336 3.062 68.842 1.00 20.80 7 TYR B O 1
ATOM 694 N N . THR B 1 8 ? -3.649 3.359 67.370 1.00 19.56 8 THR B N 1
ATOM 695 C CA . THR B 1 8 ? -3.112 4.569 68.023 1.00 19.74 8 THR B CA 1
ATOM 696 C C . THR B 1 8 ? -2.829 5.571 66.934 1.00 19.68 8 THR B C 1
ATOM 697 O O . THR B 1 8 ? -2.796 5.243 65.750 1.00 18.65 8 THR B O 1
ATOM 701 N N . TRP B 1 9 ? -2.605 6.815 67.333 1.00 19.78 9 TRP B N 1
ATOM 702 C CA . TRP B 1 9 ? -2.276 7.791 66.328 1.00 19.49 9 TRP B CA 1
ATOM 703 C C . TRP B 1 9 ? -1.364 8.843 66.939 1.00 20.84 9 TRP B C 1
ATOM 704 O O . TRP B 1 9 ? -1.297 8.990 68.168 1.00 20.64 9 TRP B O 1
ATOM 715 N N . ASP B 1 10 ? -0.679 9.567 66.064 1.00 20.77 10 ASP B N 1
ATOM 716 C CA . ASP B 1 10 ? 0.157 10.687 66.486 1.00 22.07 10 ASP B CA 1
ATOM 717 C C . ASP B 1 10 ? 0.181 11.684 65.336 1.00 21.95 10 ASP B C 1
ATOM 718 O O . ASP B 1 10 ? -0.388 11.439 64.282 1.00 21.34 10 ASP B O 1
ATOM 723 N N . GLN B 1 11 ? 0.800 12.835 65.557 1.00 22.18 11 GLN B N 1
ATOM 724 C CA . GLN B 1 11 ? 0.771 13.865 64.537 1.00 22.22 11 GLN B CA 1
ATOM 725 C C . GLN B 1 11 ? 2.057 14.674 64.493 1.00 22.48 11 GLN B C 1
ATOM 726 O O . GLN B 1 11 ? 2.767 14.810 65.500 1.00 23.19 11 GLN B O 1
ATOM 732 N N . GLU B 1 12 ? 2.344 15.183 63.307 1.00 23.58 12 GLU B N 1
ATOM 733 C CA . GLU B 1 12 ? 3.288 16.271 63.133 1.00 24.44 12 GLU B CA 1
ATOM 734 C C . GLU B 1 12 ? 2.444 17.479 62.789 1.00 23.64 12 GLU B C 1
ATOM 735 O O . GLU B 1 12 ? 1.221 17.377 62.619 1.00 23.17 12 GLU B O 1
ATOM 741 N N . LEU B 1 13 ? 3.068 18.643 62.688 1.00 23.98 13 LEU B N 1
ATOM 742 C CA . LEU B 1 13 ? 2.268 19.823 62.408 1.00 23.91 13 LEU B CA 1
ATOM 743 C C . LEU B 1 13 ? 1.458 19.667 61.115 1.00 23.37 13 LEU B C 1
ATOM 744 O O . LEU B 1 13 ? 0.304 20.100 61.045 1.00 23.53 13 LEU B O 1
ATOM 749 N N . ASN B 1 14 ? 2.033 18.971 60.125 1.00 23.81 14 ASN B N 1
ATOM 750 C CA . ASN B 1 14 ? 1.418 18.849 58.812 1.00 23.76 14 ASN B CA 1
ATOM 751 C C . ASN B 1 14 ? 0.931 17.438 58.465 1.00 23.54 14 ASN B C 1
ATOM 752 O O . ASN B 1 14 ? 0.524 17.205 57.338 1.00 23.69 14 ASN B O 1
ATOM 757 N N . GLU B 1 15 ? 0.982 16.507 59.422 1.00 23.04 15 GLU B N 1
ATOM 758 C CA . GLU B 1 15 ? 0.655 15.113 59.061 1.00 23.85 15 GLU B CA 1
ATOM 759 C C . GLU B 1 15 ? 0.043 14.328 60.210 1.00 21.50 15 GLU B C 1
ATOM 760 O O . GLU B 1 15 ? 0.287 14.621 61.381 1.00 20.22 15 GLU B O 1
ATOM 766 N N . ILE B 1 16 ? -0.768 13.344 59.843 1.00 20.15 16 ILE B N 1
ATOM 767 C CA . ILE B 1 16 ? -1.377 12.429 60.802 1.00 20.16 16 ILE B CA 1
ATOM 768 C C . ILE B 1 16 ? -0.812 11.027 60.528 1.00 20.32 16 ILE B C 1
ATOM 769 O O . ILE B 1 16 ? -0.668 10.631 59.367 1.00 20.02 16 ILE B O 1
ATOM 774 N N . ASN B 1 17 ? -0.514 10.302 61.604 1.00 19.95 17 ASN B N 1
ATOM 775 C CA . ASN B 1 17 ? -0.025 8.929 61.534 1.00 20.48 17 ASN B CA 1
ATOM 776 C C . ASN B 1 17 ? -0.934 8.047 62.359 1.00 19.83 17 ASN B C 1
ATOM 777 O O . ASN B 1 17 ? -1.335 8.424 63.465 1.00 18.97 17 ASN B O 1
ATOM 782 N N . ILE B 1 18 ? -1.297 6.899 61.807 1.00 19.25 18 ILE B N 1
ATOM 783 C CA . ILE B 1 18 ? -2.149 5.944 62.534 1.00 19.14 18 ILE B CA 1
ATOM 784 C C . ILE B 1 18 ? -1.420 4.602 62.510 1.00 19.50 18 ILE B C 1
ATOM 785 O O . ILE B 1 18 ? -0.795 4.269 61.507 1.00 18.97 18 ILE B O 1
ATOM 790 N N . GLN B 1 19 ? -1.483 3.867 63.612 1.00 18.97 19 GLN B N 1
ATOM 791 C CA . GLN B 1 19 ? -0.784 2.562 63.716 1.00 19.80 19 GLN B CA 1
ATOM 792 C C . GLN B 1 19 ? -1.764 1.540 64.231 1.00 19.28 19 GLN B C 1
ATOM 793 O O . GLN B 1 19 ? -2.581 1.821 65.108 1.00 18.18 19 GLN B O 1
ATOM 799 N N . PHE B 1 20 ? -1.701 0.321 63.705 1.00 18.46 20 PHE B N 1
ATOM 800 C CA . PHE B 1 20 ? -2.502 -0.751 64.293 1.00 19.74 20 PHE B CA 1
ATOM 801 C C . PHE B 1 20 ? -1.794 -2.071 64.013 1.00 19.81 20 PHE B C 1
ATOM 802 O O . PHE B 1 20 ? -0.980 -2.141 63.098 1.00 19.70 20 PHE B O 1
ATOM 810 N N . PRO B 1 21 ? -2.099 -3.116 64.812 1.00 20.87 21 PRO B N 1
ATOM 811 C CA . PRO B 1 21 ? -1.409 -4.393 64.643 1.00 22.67 21 PRO B CA 1
ATOM 812 C C . PRO B 1 21 ? -1.963 -5.269 63.518 1.00 24.33 21 PRO B C 1
ATOM 813 O O . PRO B 1 21 ? -3.170 -5.292 63.287 1.00 24.18 21 PRO B O 1
ATOM 817 N N . VAL B 1 22 ? -1.056 -5.956 62.813 1.00 26.34 22 VAL B N 1
ATOM 818 C CA . VAL B 1 22 ? -1.418 -6.832 61.697 1.00 30.52 22 VAL B CA 1
ATOM 819 C C . VAL B 1 22 ? -2.007 -8.083 62.295 1.00 33.00 22 VAL B C 1
ATOM 820 O O . VAL B 1 22 ? -1.387 -8.703 63.163 1.00 32.76 22 VAL B O 1
ATOM 824 N N . THR B 1 23 ? -3.205 -8.445 61.845 1.00 36.36 23 THR B N 1
ATOM 825 C CA . THR B 1 23 ? -3.785 -9.724 62.243 1.00 40.03 23 THR B CA 1
ATOM 826 C C . THR B 1 23 ? -3.713 -10.695 61.064 1.00 41.10 23 THR B C 1
ATOM 827 O O . THR B 1 23 ? -4.377 -10.493 60.048 1.00 42.42 23 THR B O 1
ATOM 831 N N . GLY B 1 24 ? -2.857 -11.709 61.174 1.00 42.16 24 GLY B N 1
ATOM 832 C CA . GLY B 1 24 ? -1.937 -11.855 62.295 1.00 42.86 24 GLY B CA 1
ATOM 833 C C . GLY B 1 24 ? -0.589 -12.355 61.817 1.00 43.76 24 GLY B C 1
ATOM 834 O O . GLY B 1 24 ? -0.220 -12.143 60.656 1.00 44.46 24 GLY B O 1
ATOM 835 N N . SER B 1 29 ? -4.420 -8.032 50.413 1.00 41.01 29 SER B N 1
ATOM 836 C CA . SER B 1 29 ? -5.311 -9.034 51.003 1.00 40.37 29 SER B CA 1
ATOM 837 C C . SER B 1 29 ? -6.133 -8.461 52.180 1.00 39.47 29 SER B C 1
ATOM 838 O O . SER B 1 29 ? -7.277 -7.992 52.019 1.00 40.25 29 SER B O 1
ATOM 841 N N . ALA B 1 30 ? -5.515 -8.483 53.358 1.00 36.96 30 ALA B N 1
ATOM 842 C CA . ALA B 1 30 ? -6.201 -8.309 54.631 1.00 34.65 30 ALA B CA 1
ATOM 843 C C . ALA B 1 30 ? -6.507 -6.846 54.965 1.00 32.67 30 ALA B C 1
ATOM 844 O O . ALA B 1 30 ? -7.480 -6.562 55.659 1.00 32.45 30 ALA B O 1
ATOM 846 N N . ILE B 1 31 ? -5.668 -5.938 54.481 1.00 30.40 31 ILE B N 1
ATOM 847 C CA . ILE B 1 31 ? -5.719 -4.549 54.919 1.00 28.73 31 ILE B CA 1
ATOM 848 C C . ILE B 1 31 ? -6.448 -3.698 53.895 1.00 27.71 31 ILE B C 1
ATOM 849 O O . ILE B 1 31 ? -6.017 -3.565 52.743 1.00 27.80 31 ILE B O 1
ATOM 854 N N . LYS B 1 32 ? -7.566 -3.131 54.328 1.00 25.48 32 LYS B N 1
ATOM 855 C CA . LYS B 1 32 ? -8.410 -2.331 53.460 1.00 24.97 32 LYS B CA 1
ATOM 856 C C . LYS B 1 32 ? -8.520 -0.931 54.038 1.00 24.62 32 LYS B C 1
ATOM 857 O O . LYS B 1 32 ? -9.002 -0.761 55.139 1.00 25.09 32 LYS B O 1
ATOM 863 N N . ILE B 1 33 ? -8.073 0.067 53.286 1.00 24.42 33 ILE B N 1
ATOM 864 C CA . ILE B 1 33 ? -8.068 1.445 53.782 1.00 25.04 33 ILE B CA 1
ATOM 865 C C . ILE B 1 33 ? -8.661 2.343 52.695 1.00 24.87 33 ILE B C 1
ATOM 866 O O . ILE B 1 33 ? -8.249 2.269 51.528 1.00 25.07 33 ILE B O 1
ATOM 871 N N . ARG B 1 34 ? -9.648 3.148 53.075 1.00 23.85 34 ARG B N 1
ATOM 872 C CA . ARG B 1 34 ? -10.292 4.104 52.161 1.00 24.52 34 ARG B CA 1
ATOM 873 C C . ARG B 1 34 ? -10.503 5.417 52.903 1.00 24.80 34 ARG B C 1
ATOM 874 O O . ARG B 1 34 ? -10.975 5.423 54.033 1.00 24.96 34 ARG B O 1
ATOM 890 N N . VAL B 1 36 ? -12.419 9.095 51.855 1.00 26.06 36 VAL B N 1
ATOM 891 C CA . VAL B 1 36 ? -13.133 9.936 50.889 1.00 26.95 36 VAL B CA 1
ATOM 892 C C . VAL B 1 36 ? -13.524 11.185 51.649 1.00 26.77 36 VAL B C 1
ATOM 893 O O . VAL B 1 36 ? -14.274 11.102 52.631 1.00 26.71 36 VAL B O 1
ATOM 897 N N . GLY B 1 37 ? -13.034 12.329 51.187 1.00 26.71 37 GLY B N 1
ATOM 898 C CA . GLY B 1 37 ? -13.160 13.562 51.973 1.00 27.91 37 GLY B CA 1
ATOM 899 C C . GLY B 1 37 ? -12.495 13.345 53.326 1.00 28.34 37 GLY B C 1
ATOM 900 O O . GLY B 1 37 ? -11.319 12.977 53.386 1.00 28.99 37 GLY B O 1
ATOM 901 N N . LYS B 1 38 ? -13.267 13.536 54.395 1.00 28.81 38 LYS B N 1
ATOM 902 C CA . LYS B 1 38 ? -12.821 13.297 55.777 1.00 29.06 38 LYS B CA 1
ATOM 903 C C . LYS B 1 38 ? -13.212 11.916 56.301 1.00 29.22 38 LYS B C 1
ATOM 904 O O . LYS B 1 38 ? -12.797 11.546 57.385 1.00 28.46 38 LYS B O 1
ATOM 910 N N . LYS B 1 39 ? -14.026 11.173 55.547 1.00 29.06 39 LYS B N 1
ATOM 911 C CA . LYS B 1 39 ? -14.502 9.854 55.971 1.00 29.08 39 LYS B CA 1
ATOM 912 C C . LYS B 1 39 ? -13.359 8.861 55.879 1.00 28.42 39 LYS B C 1
ATOM 913 O O . LYS B 1 39 ? -12.652 8.813 54.876 1.00 28.22 39 LYS B O 1
ATOM 919 N N . ILE B 1 40 ? -13.177 8.056 56.917 1.00 27.29 40 ILE B N 1
ATOM 920 C CA . ILE B 1 40 ? -12.079 7.104 56.915 1.00 26.96 40 ILE B CA 1
ATOM 921 C C . ILE B 1 40 ? -12.584 5.724 57.348 1.00 25.82 40 ILE B C 1
ATOM 922 O O . ILE B 1 40 ? -13.310 5.590 58.326 1.00 25.87 40 ILE B O 1
ATOM 927 N N . CYS B 1 41 ? -12.219 4.712 56.567 1.00 25.92 41 CYS B N 1
ATOM 928 C CA . CYS B 1 41 ? -12.550 3.325 56.873 1.00 25.83 41 CYS B CA 1
ATOM 929 C C . CYS B 1 41 ? -11.276 2.503 56.783 1.00 24.90 41 CYS B C 1
ATOM 930 O O . CYS B 1 41 ? -10.584 2.527 55.765 1.00 24.84 41 CYS B O 1
ATOM 933 N N . VAL B 1 42 ? -10.955 1.798 57.864 1.00 24.29 42 VAL B N 1
ATOM 934 C CA . VAL B 1 42 ? -9.789 0.930 57.897 1.00 24.70 42 VAL B CA 1
ATOM 935 C C . VAL B 1 42 ? -10.286 -0.404 58.422 1.00 24.79 42 VAL B C 1
ATOM 936 O O . VAL B 1 42 ? -10.870 -0.471 59.496 1.00 23.61 42 VAL B O 1
ATOM 940 N N . LYS B 1 43 ? -10.070 -1.458 57.646 1.00 25.05 43 LYS B N 1
ATOM 941 C CA . LYS B 1 43 ? -10.447 -2.791 58.089 1.00 26.38 43 LYS B CA 1
ATOM 942 C C . LYS B 1 43 ? -9.247 -3.714 58.021 1.00 26.69 43 LYS B C 1
ATOM 943 O O . LYS B 1 43 ? -8.346 -3.536 57.199 1.00 26.10 43 LYS B O 1
ATOM 949 N N . ASN B 1 44 ? -9.234 -4.703 58.900 1.00 27.77 44 ASN B N 1
ATOM 950 C CA . ASN B 1 44 ? -8.143 -5.653 58.939 1.00 29.75 44 ASN B CA 1
ATOM 951 C C . ASN B 1 44 ? -8.767 -7.036 59.046 1.00 30.98 44 ASN B C 1
ATOM 952 O O . ASN B 1 44 ? -9.423 -7.346 60.045 1.00 31.22 44 ASN B O 1
ATOM 957 N N . GLN B 1 45 ? -8.604 -7.834 57.993 1.00 32.78 45 GLN B N 1
ATOM 958 C CA . GLN B 1 45 ? -9.246 -9.152 57.910 1.00 34.26 45 GLN B CA 1
ATOM 959 C C . GLN B 1 45 ? -10.750 -9.084 58.177 1.00 34.32 45 GLN B C 1
ATOM 960 O O . GLN B 1 45 ? -11.292 -9.927 58.894 1.00 34.66 45 GLN B O 1
ATOM 966 N N . GLY B 1 46 ? -11.419 -8.076 57.627 1.00 34.25 46 GLY B N 1
ATOM 967 C CA . GLY B 1 46 ? -12.850 -7.924 57.838 1.00 34.77 46 GLY B CA 1
ATOM 968 C C . GLY B 1 46 ? -13.249 -7.172 59.100 1.00 34.63 46 GLY B C 1
ATOM 969 O O . GLY B 1 46 ? -14.358 -6.641 59.163 1.00 35.99 46 GLY B O 1
ATOM 970 N N . GLU B 1 47 ? -12.371 -7.125 60.106 1.00 34.08 47 GLU B N 1
ATOM 971 C CA . GLU B 1 47 ? -12.647 -6.385 61.351 1.00 33.66 47 GLU B CA 1
ATOM 972 C C . GLU B 1 47 ? -12.403 -4.882 61.193 1.00 32.11 47 GLU B C 1
ATOM 973 O O . GLU B 1 47 ? -11.393 -4.474 60.641 1.00 30.81 47 GLU B O 1
ATOM 979 N N . ILE B 1 48 ? -13.336 -4.064 61.663 1.00 30.86 48 ILE B N 1
ATOM 980 C CA . ILE B 1 48 ? -13.167 -2.615 61.538 1.00 30.34 48 ILE B CA 1
ATOM 981 C C . ILE B 1 48 ? -12.127 -2.153 62.553 1.00 29.76 48 ILE B C 1
ATOM 982 O O . ILE B 1 48 ? -12.222 -2.479 63.743 1.00 30.19 48 ILE B O 1
ATOM 987 N N . VAL B 1 49 ? -11.126 -1.414 62.075 1.00 28.77 49 VAL B N 1
ATOM 988 C CA . VAL B 1 49 ? -10.142 -0.769 62.938 1.00 27.69 49 VAL B CA 1
ATOM 989 C C . VAL B 1 49 ? -10.621 0.654 63.230 1.00 27.68 49 VAL B C 1
ATOM 990 O O . VAL B 1 49 ? -10.632 1.090 64.383 1.00 27.41 49 VAL B O 1
ATOM 994 N N . ILE B 1 50 ? -10.990 1.380 62.171 1.00 26.80 50 ILE B N 1
ATOM 995 C CA . ILE B 1 50 ? -11.572 2.724 62.288 1.00 27.82 50 ILE B CA 1
ATOM 996 C C . ILE B 1 50 ? -12.690 2.873 61.273 1.00 28.11 50 ILE B C 1
ATOM 997 O O . ILE B 1 50 ? -12.555 2.450 60.121 1.00 27.18 50 ILE B O 1
ATOM 1002 N N . ASP B 1 51 ? -13.777 3.501 61.703 1.00 29.07 51 ASP B N 1
ATOM 1003 C CA . ASP B 1 51 ? -14.875 3.852 60.819 1.00 30.46 51 ASP B CA 1
ATOM 1004 C C . ASP B 1 51 ? -15.405 5.178 61.338 1.00 30.67 51 ASP B C 1
ATOM 1005 O O . ASP B 1 51 ? -16.216 5.200 62.268 1.00 31.49 51 ASP B O 1
ATOM 1010 N N . GLY B 1 52 ? -14.930 6.270 60.763 1.00 30.37 52 GLY B N 1
ATOM 1011 C CA . GLY B 1 52 ? -15.334 7.585 61.250 1.0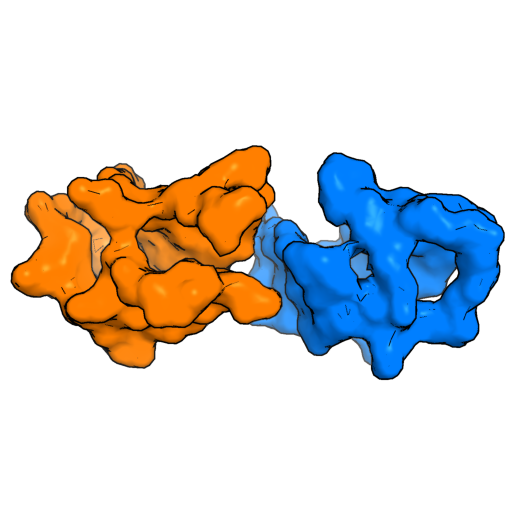0 30.89 52 GLY B CA 1
ATOM 1012 C C . GLY B 1 52 ? -14.996 8.711 60.319 1.00 30.86 52 GLY B C 1
ATOM 1013 O O . GLY B 1 52 ? -14.835 8.528 59.109 1.00 31.46 52 GLY B O 1
ATOM 1014 N N . GLU B 1 53 ? -14.868 9.894 60.905 1.00 30.52 53 GLU B N 1
ATOM 1015 C CA . GLU B 1 53 ? -14.650 11.091 60.146 1.00 30.81 53 GLU B CA 1
ATOM 1016 C C . GLU B 1 53 ? -13.507 11.804 60.831 1.00 28.95 53 GLU B C 1
ATOM 1017 O O . GLU B 1 53 ? -13.567 12.027 62.041 1.00 28.21 53 GLU B O 1
ATOM 1023 N N . LEU B 1 54 ? -12.468 12.132 60.066 1.00 27.20 54 LEU B N 1
ATOM 1024 C CA . LEU B 1 54 ? -11.292 12.800 60.615 1.00 26.64 54 LEU B CA 1
ATOM 1025 C C . LEU B 1 54 ? -11.685 14.184 61.116 1.00 26.23 54 LEU B C 1
ATOM 1026 O O . LEU B 1 54 ? -12.644 14.767 60.618 1.00 26.26 54 LEU B O 1
ATOM 1031 N N . LEU B 1 55 ? -10.945 14.699 62.090 1.00 25.60 55 LEU B N 1
ATOM 1032 C CA . LEU B 1 55 ? -11.304 15.991 62.697 1.00 26.00 55 LEU B CA 1
ATOM 1033 C C . LEU B 1 55 ? -11.243 17.152 61.711 1.00 26.33 55 LEU B C 1
ATOM 1034 O O . LEU B 1 55 ? -12.115 18.046 61.724 1.00 26.85 55 LEU B O 1
ATOM 1039 N N . HIS B 1 56 ? -10.216 17.156 60.864 1.00 26.33 56 HIS B N 1
ATOM 1040 C CA . HIS B 1 56 ? -10.027 18.187 59.849 1.00 26.92 56 HIS B CA 1
ATOM 1041 C C . HIS B 1 56 ? -9.667 17.557 58.508 1.00 27.46 56 HIS B C 1
ATOM 1042 O O . HIS B 1 56 ? -9.430 16.343 58.423 1.00 26.24 56 HIS B O 1
ATOM 1049 N N . GLU B 1 57 ? -9.604 18.389 57.471 1.00 28.30 57 GLU B N 1
ATOM 1050 C CA . GLU B 1 57 ? -9.342 17.903 56.121 1.00 29.53 57 GLU B CA 1
ATOM 1051 C C . GLU B 1 57 ? -7.895 17.458 55.897 1.00 27.89 57 GLU B C 1
ATOM 1052 O O . GLU B 1 57 ? -6.939 18.028 56.448 1.00 27.04 57 GLU B O 1
ATOM 1058 N N . VAL B 1 58 ? -7.755 16.394 55.100 1.00 27.72 58 VAL B N 1
ATOM 1059 C CA . VAL B 1 58 ? -6.448 15.897 54.699 1.00 26.94 58 VAL B CA 1
ATOM 1060 C C . VAL B 1 58 ? -6.339 15.815 53.178 1.00 27.60 58 VAL B C 1
ATOM 1061 O O . VAL B 1 58 ? -7.347 15.849 52.471 1.00 29.16 58 VAL B O 1
ATOM 1065 N N . ASP B 1 59 ? -5.115 15.728 52.683 1.00 27.72 59 ASP B N 1
ATOM 1066 C CA . ASP B 1 59 ? -4.878 15.482 51.272 1.00 28.42 59 ASP B CA 1
ATOM 1067 C C . ASP B 1 59 ? -5.015 13.973 51.027 1.00 27.99 59 ASP B C 1
ATOM 1068 O O . ASP B 1 59 ? -4.082 13.207 51.243 1.00 27.85 59 ASP B O 1
ATOM 1073 N N . VAL B 1 60 ? -6.197 13.561 50.606 1.00 28.49 60 VAL B N 1
ATOM 1074 C CA . VAL B 1 60 ? -6.507 12.132 50.472 1.00 28.77 60 VAL B CA 1
ATOM 1075 C C . VAL B 1 60 ? -5.530 11.436 49.502 1.00 28.97 60 VAL B C 1
ATOM 1076 O O . VAL B 1 60 ? -5.188 10.267 49.694 1.00 29.98 60 VAL B O 1
ATOM 1080 N N . SER B 1 61 ? -5.043 12.167 48.502 1.00 28.61 61 SER B N 1
ATOM 1081 C CA . SER B 1 61 ? -4.062 11.627 47.548 1.00 28.61 61 SER B CA 1
ATOM 1082 C C . SER B 1 61 ? -2.705 11.284 48.181 1.00 27.77 61 SER B C 1
ATOM 1083 O O . SER B 1 61 ? -1.942 10.495 47.628 1.00 28.22 61 SER B O 1
ATOM 1086 N N . SER B 1 62 ? -2.416 11.862 49.347 1.00 26.06 62 SER B N 1
ATOM 1087 C CA . SER B 1 62 ? -1.122 11.692 50.018 1.00 24.67 62 SER B CA 1
ATOM 1088 C C . SER B 1 62 ? -1.116 10.446 50.917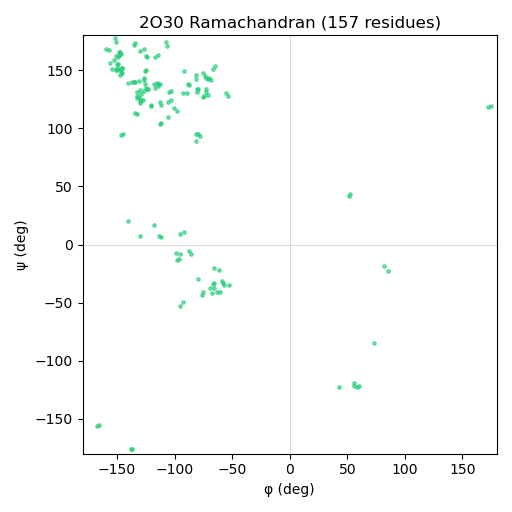 1.00 23.89 62 SER B C 1
ATOM 1089 O O . SER B 1 62 ? -0.077 10.082 51.479 1.00 24.71 62 SER B O 1
ATOM 1092 N N . LEU B 1 63 ? -2.277 9.819 51.037 1.00 23.18 63 LEU B N 1
ATOM 1093 C CA . LEU B 1 63 ? -2.464 8.640 51.906 1.00 23.23 63 LEU B CA 1
ATOM 1094 C C . LEU B 1 63 ? -1.454 7.568 51.530 1.00 22.69 63 LEU B C 1
ATOM 1095 O O . LEU B 1 63 ? -1.296 7.231 50.358 1.00 22.17 63 LEU B O 1
ATOM 1100 N N . TRP B 1 64 ? -0.755 7.040 52.524 1.00 22.15 64 TRP B N 1
ATOM 1101 C CA . TRP B 1 64 ? 0.211 5.971 52.264 1.00 22.41 64 TRP B CA 1
ATOM 1102 C C . TRP B 1 64 ? 0.247 5.057 53.476 1.00 22.60 64 TRP B C 1
ATOM 1103 O O . TRP B 1 64 ? -0.001 5.484 54.588 1.00 22.21 64 TRP B O 1
ATOM 1114 N N . TRP B 1 65 ? 0.549 3.788 53.252 1.00 21.62 65 TRP B N 1
ATOM 1115 C CA . TRP B 1 65 ? 0.728 2.876 54.372 1.00 22.62 65 TRP B CA 1
ATOM 1116 C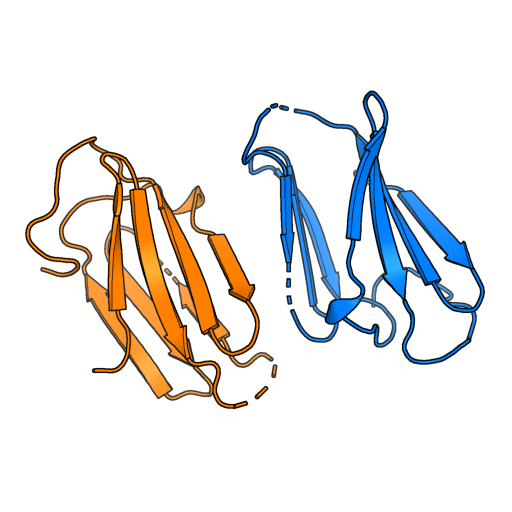 C . TRP B 1 65 ? 1.738 1.797 54.029 1.00 23.45 65 TRP B C 1
ATOM 1117 O O . TRP B 1 65 ? 1.986 1.507 52.859 1.00 24.03 65 TRP B O 1
ATOM 1128 N N . VAL B 1 66 ? 2.352 1.244 55.067 1.00 25.19 66 VAL B N 1
ATOM 1129 C CA . VAL B 1 66 ? 3.256 0.117 54.925 1.00 25.83 66 VAL B CA 1
ATOM 1130 C C . VAL B 1 66 ? 3.172 -0.738 56.172 1.00 25.84 66 VAL B C 1
ATOM 1131 O O . VAL B 1 66 ? 2.642 -0.301 57.205 1.00 25.16 66 VAL B O 1
ATOM 1135 N N . ILE B 1 67 ? 3.702 -1.955 56.076 1.00 25.80 67 ILE B N 1
ATOM 1136 C CA . ILE B 1 67 ? 3.751 -2.855 57.221 1.00 26.09 67 ILE B CA 1
ATOM 1137 C C . ILE B 1 67 ? 5.193 -2.901 57.709 1.00 26.78 67 ILE B C 1
ATOM 1138 O O . ILE B 1 67 ? 6.103 -3.222 56.930 1.00 25.75 67 ILE B O 1
ATOM 1143 N N . ASN B 1 68 ? 5.394 -2.548 58.975 1.00 27.39 68 ASN B N 1
ATOM 1144 C CA . ASN B 1 68 ? 6.690 -2.664 59.653 1.00 28.76 68 ASN B CA 1
ATOM 1145 C C . ASN B 1 68 ? 6.601 -3.749 60.727 1.00 28.35 68 ASN B C 1
ATOM 1146 O O . ASN B 1 68 ? 5.997 -3.538 61.768 1.00 28.73 68 ASN B O 1
ATOM 1151 N N . GLY B 1 69 ? 7.174 -4.922 60.461 1.00 28.18 69 GLY B N 1
ATOM 1152 C CA . GLY B 1 69 ? 6.976 -6.073 61.363 1.00 27.65 69 GLY B CA 1
ATOM 1153 C C . GLY B 1 69 ? 5.499 -6.394 61.561 1.00 26.80 69 GLY B C 1
ATOM 1154 O O . GLY B 1 69 ? 4.801 -6.705 60.596 1.00 26.62 69 GLY B O 1
ATOM 1155 N N . ASP B 1 70 ? 5.024 -6.316 62.808 1.00 25.81 70 ASP B N 1
ATOM 1156 C CA . ASP B 1 70 ? 3.627 -6.643 63.135 1.00 26.22 70 ASP B CA 1
ATOM 1157 C C . ASP B 1 70 ? 2.724 -5.414 63.171 1.00 25.24 70 ASP B C 1
ATOM 1158 O O . ASP B 1 70 ? 1.576 -5.508 63.604 1.00 25.31 70 ASP B O 1
ATOM 1163 N N . VAL B 1 71 ? 3.241 -4.273 62.728 1.00 23.98 71 VAL B N 1
ATOM 1164 C CA . VAL B 1 71 ? 2.470 -3.015 62.827 1.00 23.66 71 VAL B CA 1
ATOM 1165 C C . VAL B 1 71 ? 2.294 -2.333 61.466 1.00 22.44 71 VAL B C 1
ATOM 1166 O O . VAL B 1 71 ? 3.243 -2.216 60.684 1.00 23.85 71 VAL B O 1
ATOM 1170 N N . VAL B 1 72 ? 1.067 -1.903 61.194 1.00 20.92 72 VAL B N 1
ATOM 1171 C CA . VAL B 1 72 ? 0.765 -1.147 59.974 1.00 20.46 72 VAL B CA 1
ATOM 1172 C C . VAL B 1 72 ? 0.902 0.323 60.341 1.00 20.81 72 VAL B C 1
ATOM 1173 O O . VAL B 1 72 ? 0.332 0.767 61.352 1.00 19.42 72 VAL B O 1
ATOM 1177 N N . ASP B 1 73 ? 1.658 1.054 59.518 1.00 20.96 73 ASP B N 1
ATOM 1178 C CA . ASP B 1 73 ? 1.818 2.502 59.714 1.00 21.99 73 ASP B CA 1
ATOM 1179 C C . ASP B 1 73 ? 1.127 3.233 58.558 1.00 21.19 73 ASP B C 1
ATOM 1180 O O . ASP B 1 73 ? 1.455 3.007 57.407 1.00 20.94 73 ASP B O 1
ATOM 1185 N N . VAL B 1 74 ? 0.143 4.070 58.876 1.00 20.45 74 VAL B N 1
ATOM 1186 C CA . VAL B 1 74 ? -0.615 4.836 57.869 1.00 20.30 74 VAL B CA 1
ATOM 1187 C C . VAL B 1 74 ? -0.271 6.314 58.062 1.00 20.80 74 VAL B C 1
ATOM 1188 O O . VAL B 1 74 ? -0.180 6.793 59.194 1.00 21.36 74 VAL B O 1
ATOM 1192 N N . ASN B 1 75 ? -0.071 7.029 56.961 1.00 20.85 75 ASN B N 1
ATOM 1193 C CA . ASN B 1 75 ? 0.309 8.451 57.042 1.00 21.80 75 ASN B CA 1
ATOM 1194 C C . ASN B 1 75 ? -0.541 9.207 56.023 1.00 20.88 75 ASN B C 1
ATOM 1195 O O . ASN B 1 75 ? -0.775 8.720 54.927 1.00 20.23 75 ASN B O 1
ATOM 1200 N N . VAL B 1 76 ? -1.019 10.403 56.393 1.00 19.99 76 VAL B N 1
ATOM 1201 C CA . VAL B 1 76 ? -1.698 11.274 55.437 1.00 20.56 76 VAL B CA 1
ATOM 1202 C C . VAL B 1 76 ? -1.350 12.723 55.814 1.00 21.32 76 VAL B C 1
ATOM 1203 O O . VAL B 1 76 ? -1.135 13.031 56.999 1.00 20.55 76 VAL B O 1
ATOM 1207 N N . THR B 1 77 ? -1.265 13.584 54.796 1.00 21.34 77 THR B N 1
ATOM 1208 C CA . THR B 1 77 ? -0.847 14.975 55.020 1.00 22.30 77 THR B CA 1
ATOM 1209 C C . THR B 1 77 ? -2.086 15.819 55.342 1.00 22.43 77 THR B C 1
ATOM 1210 O O . THR B 1 77 ? -3.138 15.632 54.734 1.00 22.13 77 THR B O 1
ATOM 1214 N N . LYS B 1 78 ? -1.967 16.723 56.319 1.00 22.85 78 LYS B N 1
ATOM 1215 C CA . LYS B 1 78 ? -3.079 17.620 56.671 1.00 23.18 78 LYS B CA 1
ATOM 1216 C C . LYS B 1 78 ? -3.203 18.713 55.605 1.00 24.21 78 LYS B C 1
ATOM 1217 O O . LYS B 1 78 ? -2.203 19.133 55.050 1.00 24.89 78 LYS B O 1
ATOM 1223 N N . LYS B 1 79 ? -4.422 19.172 55.345 1.00 25.86 79 LYS B N 1
ATOM 1224 C CA . LYS B 1 79 ? -4.617 20.332 54.452 1.00 27.79 79 LYS B CA 1
ATOM 1225 C C . LYS B 1 79 ? -4.054 21.609 55.086 1.00 28.80 79 LYS B C 1
ATOM 1226 O O . LYS B 1 79 ? -3.392 22.415 54.421 1.00 29.77 79 LYS B O 1
ATOM 1232 N N . ARG B 1 80 ? -4.294 21.769 56.379 1.00 30.14 80 ARG B N 1
ATOM 1233 C CA . ARG B 1 80 ? -3.873 22.949 57.129 1.00 31.16 80 ARG B CA 1
ATOM 1234 C C . ARG B 1 80 ? -2.874 22.563 58.214 1.00 30.58 80 ARG B C 1
ATOM 1235 O O . ARG B 1 80 ? -3.080 21.559 58.910 1.00 30.57 80 ARG B O 1
ATOM 1243 N N . ASN B 1 81 ? -1.786 23.326 58.343 1.00 29.81 81 ASN B N 1
ATOM 1244 C CA . ASN B 1 81 ? -0.788 23.049 59.376 1.00 30.21 81 ASN B CA 1
ATOM 1245 C C . ASN B 1 81 ? -1.248 23.549 60.752 1.00 29.69 81 ASN B C 1
ATOM 1246 O O . ASN B 1 81 ? -1.051 24.716 61.105 1.00 30.62 81 ASN B O 1
ATOM 1251 N N . GLU B 1 82 ? -1.877 22.667 61.524 1.00 28.71 82 GLU B N 1
ATOM 1252 C CA . GLU B 1 82 ? -2.390 22.999 62.851 1.00 28.69 82 GLU B CA 1
ATOM 1253 C C . GLU B 1 82 ? -2.435 21.699 63.638 1.00 27.04 82 GLU B C 1
ATOM 1254 O O . GLU B 1 82 ? -2.599 20.622 63.048 1.00 25.80 82 GLU B O 1
ATOM 1260 N N . TRP B 1 83 ? -2.290 21.813 64.954 1.00 25.80 83 TRP B N 1
ATOM 1261 C CA . TRP B 1 83 ? -2.436 20.651 65.835 1.00 24.76 83 TRP B CA 1
ATOM 1262 C C . TRP B 1 83 ? -3.901 20.211 65.912 1.00 25.17 83 TRP B C 1
ATOM 1263 O O . TRP B 1 83 ? -4.818 21.041 65.920 1.00 26.49 83 TRP B O 1
ATOM 1274 N N . TRP B 1 84 ? -4.124 18.893 65.961 1.00 23.90 84 TRP B N 1
ATOM 1275 C CA . TRP B 1 84 ? -5.470 18.353 66.148 1.00 24.03 84 TRP B CA 1
ATOM 1276 C C . TRP B 1 84 ? -5.617 17.882 67.584 1.00 24.85 84 TRP B C 1
ATOM 1277 O O . TRP B 1 84 ? -4.757 17.152 68.079 1.00 24.94 84 TRP B O 1
ATOM 1288 N N . ASP B 1 85 ? -6.719 18.277 68.218 1.00 26.49 85 ASP B N 1
ATOM 1289 C CA . ASP B 1 85 ? -7.079 17.846 69.576 1.00 27.62 85 ASP B CA 1
ATOM 1290 C C . ASP B 1 85 ? -7.396 16.351 69.646 1.00 26.65 85 ASP B C 1
ATOM 1291 O O . ASP B 1 85 ? -7.154 15.683 70.668 1.00 26.73 85 ASP B O 1
ATOM 1296 N N . SER B 1 86 ? -7.983 15.837 68.569 1.00 25.99 86 SER B N 1
ATOM 1297 C CA . SER B 1 86 ? -8.347 14.425 68.491 1.00 25.45 86 SER B CA 1
ATOM 1298 C C . SER B 1 86 ? -8.204 13.978 67.048 1.00 24.93 86 SER B C 1
ATOM 1299 O O . SER B 1 86 ? -8.086 14.802 66.150 1.00 25.06 86 SER B O 1
ATOM 1302 N N . LEU B 1 87 ? -8.200 12.670 66.821 1.00 24.84 87 LEU B N 1
ATOM 1303 C CA . LEU B 1 87 ? -8.056 12.150 65.460 1.00 24.53 87 LEU B CA 1
ATOM 1304 C C . LEU B 1 87 ? -9.355 12.298 64.696 1.00 25.07 87 LEU B C 1
ATOM 1305 O O . LEU B 1 87 ? -9.347 12.697 63.528 1.00 23.49 87 LEU B O 1
ATOM 1310 N N . LEU B 1 88 ? -10.452 11.971 65.380 1.00 26.60 88 LEU B N 1
ATOM 1311 C CA . LEU B 1 88 ? -11.793 11.887 64.789 1.00 29.35 88 LEU B CA 1
ATOM 1312 C C . LEU B 1 88 ? -12.735 12.945 65.367 1.00 31.35 88 LEU B C 1
ATOM 1313 O O . LEU B 1 88 ? -12.448 13.529 66.421 1.00 31.97 88 LEU B O 1
ATOM 1318 N N . VAL B 1 89 ? -13.850 13.186 64.674 1.00 33.19 89 VAL B N 1
ATOM 1319 C CA . VAL B 1 89 ? -14.837 14.203 65.095 1.00 34.99 89 VAL B CA 1
ATOM 1320 C C . VAL B 1 89 ? -15.396 14.000 66.506 1.00 35.88 89 VAL B C 1
ATOM 1321 O O . VAL B 1 89 ? -15.504 12.877 67.003 1.00 37.80 89 VAL B O 1
#

CATH classification: 2.60.40.790

InterPro domains:
  IPR007052 CS domain [PF04969] (6-78)
  IPR007052 CS domain [PS51203] (2-88)
  IPR008978 HSP20-like chaperone [G3DSA:2.60.40.790] (1-89)
  IPR008978 HSP20-like chaperone [SSF49764] (5-100)
  IPR037898 NudC family [PTHR12356] (5-128)

Radius of gyration: 17.47 Å; Cα contacts (8 Å, |Δi|>4): 344; chains: 2; bounding box: 38×43×42 Å

Sequence (161 aa):
AKYTWDQELNEINIQFPVTDSSAIKIRVGKKICVKNQGEIVIDGELLHEVDVSSLWWVINGDVVDVNVTKKRNEWWDSLLVAKYTWDQELNEINIQFPVTGSAIKIRVGKKICVKNQGEIVIDGELLHEVDVSSLWWVINGDVVDVNVTKKRNEWWDSLLV

B-factor: mean 30.57, std 13.31, range [18.18, 374.89]

Nearest PDB structures (foldseek):
  2o30-assembly1_A  TM=1.013E+00  e=2.093E-14  Encephalitozoon cuniculi GB-M1
  2o30-assembly1_B  TM=9.887E-01  e=2.735E-13  Encephalitozoon cuniculi GB-M1
  7krj-assembly1_C  TM=8.536E-01  e=9.862E-05  Homo sapiens
  2jki-assembly3_U  TM=8.727E-01  e=3.968E-04  Arabidopsis thaliana
  1shs-assembly1_A  TM=6.563E-01  e=6.086E-02  Methanocaldococcus jannaschii

Solvent-accessible surface area: 9557 Å² total

Organism: Encephalitozoon cuniculi (strain GB-M1) (NCBI:txid284813)

Secondary structure (DSSP, 8-state):
---EEEEETTEEEEEEE----S-EEE--TTEEEEEETTEEEEEEEBSS-EEEEEEEEEEETTEEEEEEEESS----S-SB-/---EEEEETTEEEEEEE-----EEE--TTEEEEEETTEEEEEEEBSS-EEEEEEEEEEETTEEEEEEEESS----S-SB-

Foldseek 3Di:
DQWDWDDDLWKIKIKGFAPPDPQWDWDDFQFIWTGGNNHTSDGAGFPAGWDRVQWDWDDDPGMIMIMTTGPGRHDDPDGGD/DQWDWDDDLWKIKIKGFAVCVFWDWDDFQFTWIGGNNHTSDGAGFPAGWDRVQWDWDDDPGMIMIMTTGPGRHDDPDGGD